Protein AF-A0A966MU13-F1 (afdb_monomer_lite)

Structure (mmCIF, N/CA/C/O backbone):
data_AF-A0A966MU13-F1
#
_entry.id   AF-A0A966MU13-F1
#
loop_
_atom_site.group_PDB
_atom_site.id
_atom_site.type_symbol
_atom_site.label_atom_id
_atom_site.label_alt_id
_atom_site.label_comp_id
_atom_site.label_asym_id
_atom_site.label_entity_id
_atom_site.label_seq_id
_atom_site.pdbx_PDB_ins_code
_atom_site.Cartn_x
_atom_site.Cartn_y
_atom_site.Cartn_z
_atom_site.occupancy
_atom_site.B_iso_or_equiv
_atom_site.auth_seq_id
_atom_site.auth_comp_id
_atom_site.auth_asym_id
_atom_site.auth_atom_id
_atom_site.pdbx_PDB_model_num
ATOM 1 N N . MET A 1 1 ? -17.082 -13.793 12.383 1.00 62.59 1 MET A N 1
ATOM 2 C CA . MET A 1 1 ? -17.218 -13.361 10.971 1.00 62.59 1 MET A CA 1
ATOM 3 C C . MET A 1 1 ? -15.947 -12.634 10.567 1.00 62.59 1 MET A C 1
ATOM 5 O O . MET A 1 1 ? -15.494 -11.806 11.346 1.00 62.59 1 MET A O 1
ATOM 9 N N . ILE A 1 2 ? -15.372 -12.931 9.400 1.00 74.94 2 ILE A N 1
ATOM 10 C CA . ILE A 1 2 ? -14.207 -12.192 8.886 1.00 74.94 2 ILE A CA 1
ATOM 11 C C . ILE A 1 2 ? -14.654 -10.865 8.249 1.00 74.94 2 ILE A C 1
ATOM 13 O O . ILE A 1 2 ? -15.708 -10.806 7.607 1.00 74.94 2 ILE A O 1
ATOM 17 N N . ARG A 1 3 ? -13.877 -9.792 8.441 1.00 84.19 3 ARG A N 1
ATOM 18 C CA . ARG A 1 3 ? -14.112 -8.486 7.805 1.00 84.19 3 ARG A CA 1
ATOM 19 C C . ARG A 1 3 ? -13.016 -8.155 6.806 1.00 84.19 3 ARG A C 1
ATOM 21 O O . ARG A 1 3 ? -11.870 -8.562 7.001 1.00 84.19 3 ARG A O 1
ATOM 28 N N . SER A 1 4 ? -13.377 -7.408 5.768 1.00 83.88 4 SER A N 1
ATOM 29 C CA . SER A 1 4 ? -12.479 -7.041 4.680 1.00 83.88 4 SER A CA 1
ATOM 30 C C . SER A 1 4 ? -12.717 -5.637 4.128 1.00 83.88 4 SER A C 1
ATOM 32 O O . SER A 1 4 ? -13.792 -5.053 4.294 1.00 83.88 4 SER A O 1
ATOM 34 N N . VAL A 1 5 ? -11.699 -5.118 3.442 1.00 85.38 5 VAL A N 1
ATOM 35 C CA . VAL A 1 5 ? -11.746 -3.906 2.614 1.00 85.38 5 VAL A CA 1
ATOM 36 C C . VAL A 1 5 ? -11.287 -4.265 1.199 1.00 85.38 5 VAL A C 1
ATOM 38 O O . VAL A 1 5 ? -10.268 -4.935 1.029 1.00 85.38 5 VAL A O 1
ATOM 41 N N . GLY A 1 6 ? -12.048 -3.832 0.190 1.00 84.50 6 GLY A N 1
ATOM 42 C CA . GLY A 1 6 ? -11.679 -3.947 -1.221 1.00 84.50 6 GLY A CA 1
ATOM 43 C C . GLY A 1 6 ? -10.901 -2.719 -1.691 1.00 84.50 6 GLY A C 1
ATOM 44 O O . GLY A 1 6 ? -11.367 -1.591 -1.535 1.00 84.50 6 GLY A O 1
ATOM 45 N N . LEU A 1 7 ? -9.729 -2.950 -2.271 1.00 83.88 7 LEU A N 1
ATOM 46 C CA . LEU A 1 7 ? -8.768 -1.943 -2.712 1.00 83.88 7 LEU A CA 1
ATOM 47 C C . LEU A 1 7 ? -8.534 -2.077 -4.220 1.00 83.88 7 LEU A C 1
ATOM 49 O O . LEU A 1 7 ? -8.313 -3.190 -4.691 1.00 83.88 7 LEU A O 1
ATOM 53 N N . SER A 1 8 ? -8.583 -0.977 -4.974 1.00 83.50 8 SER A N 1
ATOM 54 C CA . SER A 1 8 ? -8.365 -0.977 -6.433 1.00 83.50 8 SER A CA 1
ATOM 55 C C . SER A 1 8 ? -7.561 0.227 -6.897 1.00 83.50 8 SER A C 1
ATOM 57 O O . SER A 1 8 ? -7.724 1.317 -6.354 1.00 83.50 8 SER A O 1
ATOM 59 N N . TRP A 1 9 ? -6.729 0.047 -7.918 1.00 80.69 9 TRP A N 1
ATOM 60 C CA . TRP A 1 9 ? -5.892 1.115 -8.462 1.00 80.69 9 TRP A CA 1
ATOM 61 C C . TRP A 1 9 ? -5.640 0.952 -9.963 1.00 80.69 9 TRP A C 1
ATOM 63 O O . TRP A 1 9 ? -5.705 -0.152 -10.513 1.00 80.69 9 TRP A O 1
ATOM 73 N N . SER A 1 10 ? -5.345 2.068 -10.630 1.00 73.31 10 SER A N 1
ATOM 74 C CA . SER A 1 10 ? -4.884 2.098 -12.020 1.00 73.31 10 SER A CA 1
ATOM 75 C C . SER A 1 10 ? -3.371 1.856 -12.126 1.00 73.31 10 SER A C 1
ATOM 77 O O . SER A 1 10 ? -2.639 1.873 -11.138 1.00 73.31 10 SER A O 1
ATOM 79 N N . ILE A 1 11 ? -2.900 1.581 -13.346 1.00 64.75 11 ILE A N 1
ATOM 80 C CA . ILE A 1 11 ? -1.465 1.472 -13.659 1.00 64.75 11 ILE A CA 1
ATOM 81 C C . ILE A 1 11 ? -0.801 2.833 -13.398 1.00 64.75 11 ILE A C 1
ATOM 83 O O . ILE A 1 11 ? -1.421 3.851 -13.719 1.00 64.75 11 ILE A O 1
ATOM 87 N N . PRO A 1 12 ? 0.439 2.882 -12.876 1.00 63.91 12 PRO A N 1
ATOM 88 C CA . PRO A 1 12 ? 1.216 4.115 -12.841 1.00 63.91 12 PRO A CA 1
ATOM 89 C C . PRO A 1 12 ? 1.267 4.761 -14.229 1.00 63.91 12 PRO A C 1
ATOM 91 O O . PRO A 1 12 ? 1.473 4.073 -15.229 1.00 63.91 12 PRO A O 1
ATOM 94 N N . LEU A 1 13 ? 1.054 6.078 -14.288 1.00 55.28 13 LEU A N 1
ATOM 95 C CA . LEU A 1 13 ? 0.906 6.818 -15.549 1.00 55.28 13 LEU A CA 1
ATOM 96 C C . LEU A 1 13 ? 2.195 6.842 -16.383 1.00 55.28 13 LEU A C 1
ATOM 98 O O . LEU A 1 13 ? 2.126 6.976 -17.602 1.00 55.28 13 LEU A O 1
ATOM 102 N N . THR A 1 14 ? 3.354 6.667 -15.749 1.00 52.91 14 THR A N 1
ATOM 103 C CA . THR A 1 14 ? 4.662 6.702 -16.403 1.00 52.91 14 THR A CA 1
ATOM 104 C C . THR A 1 14 ? 5.655 5.816 -15.651 1.00 52.91 14 THR A C 1
ATOM 106 O O . THR A 1 14 ? 6.107 6.130 -14.552 1.00 52.91 14 THR A O 1
ATOM 109 N N . ALA A 1 15 ? 6.013 4.686 -16.259 1.00 53.28 15 ALA A N 1
ATOM 110 C CA . ALA A 1 15 ? 7.264 4.006 -15.953 1.00 53.28 15 ALA A CA 1
ATOM 111 C C . ALA A 1 15 ? 8.400 4.869 -16.520 1.00 53.28 15 ALA A C 1
ATOM 113 O O . ALA A 1 15 ? 8.396 5.153 -17.717 1.00 53.28 15 ALA A O 1
ATOM 114 N N . ASN A 1 16 ? 9.350 5.293 -15.685 1.00 53.62 16 ASN A N 1
ATOM 115 C CA . ASN A 1 16 ? 10.554 6.046 -16.067 1.00 53.62 16 ASN A CA 1
ATOM 116 C C . ASN A 1 16 ? 11.536 5.181 -16.892 1.00 53.62 16 ASN A C 1
ATOM 118 O O . ASN A 1 16 ? 12.713 5.080 -16.572 1.00 53.62 16 ASN A O 1
ATOM 122 N N . GLY A 1 17 ? 11.044 4.487 -17.919 1.00 56.97 17 GLY A N 1
ATOM 123 C CA . GLY A 1 17 ? 11.781 3.497 -18.707 1.00 56.97 17 GLY A CA 1
ATOM 124 C C . GLY A 1 17 ? 11.728 2.070 -18.149 1.00 56.97 17 GLY A C 1
ATOM 125 O O . GLY A 1 17 ? 11.704 1.135 -18.944 1.00 56.97 17 GLY A O 1
ATOM 126 N N . ASP A 1 18 ? 11.610 1.886 -16.827 1.00 65.81 18 ASP A N 1
ATOM 127 C CA . ASP A 1 18 ? 11.567 0.557 -16.192 1.00 65.81 18 ASP A CA 1
ATOM 128 C C . ASP A 1 18 ? 10.151 0.090 -15.839 1.00 65.81 18 ASP A C 1
ATOM 130 O O . ASP A 1 18 ? 9.391 0.778 -15.152 1.00 65.81 18 ASP A O 1
ATOM 134 N N . ALA A 1 19 ? 9.810 -1.127 -16.270 1.00 73.12 19 ALA A N 1
ATOM 135 C CA . ALA A 1 19 ? 8.507 -1.726 -16.018 1.00 73.12 19 ALA A CA 1
ATOM 136 C C . ALA A 1 19 ? 8.248 -1.934 -14.516 1.00 73.12 19 ALA A C 1
ATOM 138 O O . ALA A 1 19 ? 9.108 -2.394 -13.763 1.00 73.12 19 ALA A O 1
ATOM 139 N N . VAL A 1 20 ? 7.013 -1.651 -14.095 1.00 81.75 20 VAL A N 1
ATOM 140 C CA . VAL A 1 20 ? 6.535 -1.950 -12.740 1.00 81.75 20 VAL A CA 1
ATOM 141 C C . VAL A 1 20 ? 6.619 -3.459 -12.509 1.00 81.75 20 VAL A C 1
ATOM 143 O O . VAL A 1 20 ? 6.045 -4.233 -13.273 1.00 81.75 20 VAL A O 1
ATOM 146 N N . SER A 1 21 ? 7.314 -3.874 -11.452 1.00 86.38 21 SER A N 1
ATOM 147 C CA . SER A 1 21 ? 7.483 -5.272 -11.042 1.00 86.38 21 SER A CA 1
ATOM 148 C C . SER A 1 21 ? 6.444 -5.713 -10.004 1.00 86.38 21 SER A C 1
ATOM 150 O O . SER A 1 21 ? 6.120 -6.901 -9.916 1.00 86.38 21 SER A O 1
ATOM 152 N N . GLY A 1 22 ? 5.843 -4.770 -9.273 1.00 88.81 22 GLY A N 1
ATOM 153 C CA . GLY A 1 22 ? 4.826 -5.071 -8.271 1.00 88.81 22 GLY A CA 1
ATOM 154 C C . GLY A 1 22 ? 4.221 -3.850 -7.591 1.00 88.81 22 GLY A C 1
ATOM 155 O O . GLY A 1 22 ? 4.492 -2.711 -7.964 1.00 88.81 22 GLY A O 1
ATOM 156 N N . TYR A 1 23 ? 3.398 -4.112 -6.577 1.00 88.00 23 TYR A N 1
ATOM 157 C CA . TYR A 1 23 ? 2.781 -3.093 -5.730 1.00 88.00 23 TYR A CA 1
ATOM 158 C C . TYR A 1 23 ? 2.896 -3.464 -4.259 1.00 88.00 23 TYR A C 1
ATOM 160 O O . TYR A 1 23 ? 2.656 -4.612 -3.893 1.00 88.00 23 TYR A O 1
ATOM 168 N N . GLU A 1 24 ? 3.185 -2.491 -3.406 1.00 92.44 24 GLU A N 1
ATOM 169 C CA . GLU A 1 24 ? 3.069 -2.641 -1.958 1.00 92.44 24 GLU A CA 1
ATOM 170 C C . GLU A 1 24 ? 1.788 -1.985 -1.460 1.00 92.44 24 GLU A C 1
ATOM 172 O O . GLU A 1 24 ? 1.526 -0.816 -1.750 1.00 92.44 24 GLU A O 1
ATOM 177 N N . VAL A 1 25 ? 1.020 -2.723 -0.660 1.00 92.19 25 VAL A N 1
ATOM 178 C CA . VAL A 1 25 ? -0.149 -2.189 0.042 1.00 92.19 25 VAL A CA 1
ATOM 179 C C . VAL A 1 25 ? 0.250 -1.877 1.474 1.00 92.19 25 VAL A C 1
ATOM 181 O O . VAL A 1 25 ? 0.712 -2.756 2.208 1.00 92.19 25 VAL A O 1
ATOM 184 N N . TRP A 1 26 ? 0.036 -0.630 1.875 1.00 94.25 26 TRP A N 1
ATOM 185 C CA . TRP A 1 26 ? 0.341 -0.140 3.211 1.00 94.25 26 TRP A CA 1
ATOM 186 C C . TRP A 1 26 ? -0.940 0.224 3.952 1.00 94.25 26 TRP A C 1
ATOM 188 O O . TRP A 1 26 ? -1.905 0.694 3.350 1.00 94.25 26 TRP A O 1
ATOM 198 N N . GLN A 1 27 ? -0.943 0.004 5.264 1.00 94.94 27 GLN A N 1
ATOM 199 C CA . GLN A 1 27 ? -2.089 0.225 6.139 1.00 94.94 27 GLN A CA 1
ATOM 200 C C . GLN A 1 27 ? -1.682 0.986 7.396 1.00 94.94 27 GLN A C 1
ATOM 202 O O . GLN A 1 27 ? -0.615 0.750 7.949 1.00 94.94 27 GLN A O 1
ATOM 207 N N . SER A 1 28 ? -2.585 1.828 7.886 1.00 94.38 28 SER A N 1
ATOM 208 C CA . SER A 1 28 ? -2.509 2.459 9.198 1.00 94.38 28 SER A CA 1
ATOM 209 C C . SER A 1 28 ? -3.867 2.413 9.908 1.00 94.38 28 SER A C 1
ATOM 211 O O . SER A 1 28 ? -4.920 2.488 9.269 1.00 94.38 28 SER A O 1
ATOM 213 N N . THR A 1 29 ? -3.839 2.298 11.236 1.00 92.25 29 THR A N 1
ATOM 214 C CA . THR A 1 29 ? -5.016 2.401 12.119 1.00 92.25 29 THR A CA 1
ATOM 215 C C . THR A 1 29 ? -5.140 3.758 12.812 1.00 92.25 29 THR A C 1
ATOM 217 O O . THR A 1 29 ? -6.184 4.045 13.386 1.00 92.25 29 THR A O 1
ATOM 220 N N . ASP A 1 30 ? -4.088 4.578 12.785 1.00 91.38 30 ASP A N 1
ATOM 221 C CA . ASP A 1 30 ? -4.021 5.903 13.421 1.00 91.38 30 ASP A CA 1
ATOM 222 C C . ASP A 1 30 ? -3.860 7.047 12.398 1.00 91.38 30 ASP A C 1
ATOM 224 O O . ASP A 1 30 ? -3.741 8.214 12.764 1.00 91.38 30 ASP A O 1
ATOM 228 N N . GLY A 1 31 ? -3.837 6.713 11.104 1.00 88.50 31 GLY A N 1
ATOM 229 C CA . GLY A 1 31 ? -3.631 7.646 9.998 1.00 88.50 31 GLY A CA 1
ATOM 230 C C . GLY A 1 31 ? -2.202 8.175 9.856 1.00 88.50 31 GLY A C 1
ATOM 231 O O . GLY A 1 31 ? -1.961 8.951 8.936 1.00 88.50 31 GLY A O 1
ATOM 232 N N . THR A 1 32 ? -1.270 7.759 10.718 1.00 89.56 32 THR A N 1
ATOM 233 C CA . THR A 1 32 ? 0.083 8.329 10.813 1.00 89.56 32 THR A CA 1
ATOM 234 C C . THR A 1 32 ? 1.160 7.259 10.643 1.00 89.56 32 THR A C 1
ATOM 236 O O . THR A 1 32 ? 2.058 7.404 9.818 1.00 89.56 32 THR A O 1
ATOM 239 N N . ASN A 1 33 ? 1.056 6.152 11.377 1.00 92.56 33 ASN A N 1
ATOM 240 C CA . ASN A 1 33 ? 2.004 5.047 11.342 1.00 92.56 33 ASN A CA 1
ATOM 241 C C . ASN A 1 33 ? 1.506 3.974 10.376 1.00 92.56 33 ASN A C 1
ATOM 243 O O . ASN A 1 33 ? 0.521 3.285 10.651 1.00 92.56 33 ASN A O 1
ATOM 247 N N . PHE A 1 34 ? 2.186 3.841 9.236 1.00 94.31 34 PHE A N 1
ATOM 248 C CA . PHE A 1 34 ? 1.849 2.853 8.215 1.00 94.31 34 PHE A CA 1
ATOM 249 C C . PHE A 1 34 ? 2.792 1.654 8.259 1.00 94.31 34 PHE A C 1
ATOM 251 O O . PHE A 1 34 ? 4.009 1.811 8.339 1.00 94.31 34 PHE A O 1
ATOM 258 N N . SER A 1 35 ? 2.232 0.454 8.123 1.00 95.00 35 SER A N 1
ATOM 259 C CA . SER A 1 35 ? 2.975 -0.793 7.954 1.00 95.00 35 SER A CA 1
ATOM 260 C C . SER A 1 35 ? 2.607 -1.473 6.636 1.00 95.00 35 SER A C 1
ATOM 262 O O . SER A 1 35 ? 1.481 -1.357 6.138 1.00 95.00 35 SER A O 1
ATOM 264 N N . ARG A 1 36 ? 3.577 -2.171 6.036 1.00 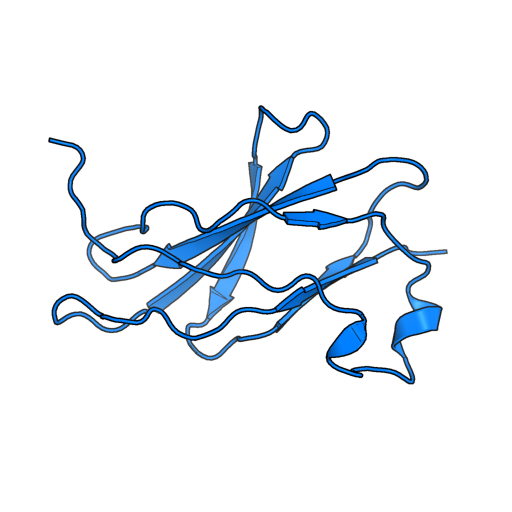95.25 36 ARG A N 1
ATOM 265 C CA . ARG A 1 36 ? 3.348 -2.934 4.808 1.00 95.25 36 ARG A CA 1
ATOM 266 C C . ARG A 1 36 ? 2.556 -4.190 5.135 1.00 95.25 36 ARG A C 1
ATOM 268 O O . ARG A 1 36 ? 2.989 -5.010 5.939 1.00 95.25 36 ARG A O 1
ATOM 275 N N . VAL A 1 37 ? 1.428 -4.355 4.459 1.00 94.19 37 VAL A N 1
ATOM 276 C CA . VAL A 1 37 ? 0.542 -5.508 4.631 1.00 94.19 37 VAL A CA 1
ATOM 277 C C . VAL A 1 37 ? 0.918 -6.628 3.675 1.00 94.19 37 VAL A C 1
ATOM 279 O O . VAL A 1 37 ? 0.946 -7.797 4.050 1.00 94.19 37 VAL A O 1
ATOM 282 N N . THR A 1 38 ? 1.189 -6.280 2.418 1.00 93.88 38 THR A N 1
ATOM 283 C CA . THR A 1 38 ? 1.505 -7.260 1.382 1.00 93.88 38 THR A CA 1
ATOM 284 C C . THR A 1 38 ? 2.236 -6.622 0.204 1.00 93.88 38 THR A C 1
ATOM 286 O O . THR A 1 38 ? 2.203 -5.400 0.022 1.00 93.88 38 THR A O 1
ATOM 289 N N . THR A 1 39 ? 2.854 -7.481 -0.603 1.00 93.12 39 THR A N 1
ATOM 290 C CA . THR A 1 39 ? 3.445 -7.152 -1.897 1.00 93.12 39 THR A CA 1
ATOM 291 C C . THR A 1 39 ? 2.770 -8.010 -2.964 1.00 93.12 39 THR A C 1
ATOM 293 O O . THR A 1 39 ? 2.645 -9.224 -2.814 1.00 93.12 39 THR A O 1
ATOM 296 N N . LEU A 1 40 ? 2.314 -7.372 -4.036 1.00 90.38 40 LEU A N 1
ATOM 297 C CA . LEU A 1 40 ? 1.516 -7.965 -5.104 1.00 90.38 40 LEU A CA 1
ATOM 298 C C . LEU A 1 40 ? 2.266 -7.887 -6.433 1.00 90.38 40 LEU A C 1
ATOM 300 O O . LEU A 1 40 ? 3.060 -6.974 -6.653 1.00 90.38 40 LEU A O 1
ATOM 304 N N . ALA A 1 41 ? 1.980 -8.821 -7.338 1.00 88.81 41 ALA A N 1
ATOM 305 C CA . ALA A 1 41 ? 2.566 -8.828 -8.675 1.00 88.81 41 ALA A CA 1
ATOM 306 C C . ALA A 1 41 ? 2.100 -7.629 -9.522 1.00 88.81 41 ALA A C 1
ATOM 308 O O . ALA A 1 41 ? 0.996 -7.109 -9.344 1.00 88.81 41 ALA A O 1
ATOM 309 N N . ALA A 1 42 ? 2.910 -7.244 -10.513 1.00 84.56 42 ALA A N 1
ATOM 310 C CA . ALA A 1 42 ? 2.633 -6.135 -11.431 1.00 84.56 42 ALA A CA 1
ATOM 311 C C . ALA A 1 42 ? 1.303 -6.238 -12.196 1.00 84.56 42 ALA A C 1
ATOM 313 O O . ALA A 1 42 ? 0.789 -5.225 -12.673 1.00 84.56 42 ALA A O 1
ATOM 314 N N . THR A 1 43 ? 0.741 -7.439 -12.337 1.00 82.12 43 THR A N 1
ATOM 315 C CA . THR A 1 43 ? -0.529 -7.695 -13.036 1.00 82.12 43 THR A CA 1
ATOM 316 C C . THR A 1 43 ? -1.760 -7.450 -12.166 1.00 82.12 43 THR A C 1
ATOM 318 O O . THR A 1 43 ? -2.867 -7.339 -12.690 1.00 82.12 43 THR A O 1
ATOM 321 N N . VAL A 1 44 ? -1.595 -7.325 -10.846 1.00 83.44 44 VAL A N 1
ATOM 322 C CA . VAL A 1 44 ? -2.707 -7.125 -9.915 1.00 83.44 44 VAL A CA 1
ATOM 323 C C . VAL A 1 44 ? -3.183 -5.671 -9.964 1.00 83.44 44 VAL A C 1
ATOM 325 O O . VAL A 1 44 ? -2.386 -4.730 -9.973 1.00 83.44 44 VAL A O 1
ATOM 328 N N . ARG A 1 45 ? -4.505 -5.484 -10.017 1.00 78.88 45 ARG A N 1
ATOM 329 C CA . ARG A 1 45 ? -5.178 -4.166 -10.015 1.00 78.88 45 ARG A CA 1
ATOM 330 C C . ARG A 1 45 ? -6.199 -4.006 -8.892 1.00 78.88 45 ARG A C 1
ATOM 332 O O . ARG A 1 45 ? -6.755 -2.929 -8.702 1.00 78.88 45 ARG A O 1
ATOM 339 N N . ALA A 1 46 ? -6.458 -5.092 -8.173 1.00 82.06 46 ALA A N 1
ATOM 340 C CA . ALA A 1 46 ? -7.434 -5.162 -7.108 1.00 82.06 46 ALA A CA 1
ATOM 341 C C . ALA A 1 46 ? -6.957 -6.139 -6.033 1.00 82.06 46 ALA A C 1
ATOM 343 O O . ALA A 1 46 ? -6.400 -7.191 -6.346 1.00 82.06 46 ALA A O 1
ATOM 344 N N . TYR A 1 47 ? -7.207 -5.805 -4.772 1.00 84.00 47 TYR A N 1
ATOM 345 C CA . TYR A 1 47 ? -6.867 -6.642 -3.632 1.00 84.00 47 TYR A CA 1
ATOM 346 C C . TYR A 1 47 ? -7.938 -6.542 -2.546 1.00 84.00 47 TYR A C 1
ATOM 348 O O . TYR A 1 47 ? -8.430 -5.459 -2.237 1.00 84.00 47 TYR A O 1
ATOM 356 N N . ALA A 1 48 ? -8.301 -7.680 -1.959 1.00 86.19 48 ALA A N 1
ATOM 357 C CA . ALA A 1 48 ? -9.210 -7.740 -0.824 1.00 86.19 48 ALA A CA 1
ATOM 358 C C . ALA A 1 48 ? -8.405 -8.030 0.444 1.00 86.19 48 ALA A C 1
ATOM 360 O O . ALA A 1 48 ? -7.953 -9.155 0.655 1.00 86.19 48 ALA A O 1
ATOM 361 N N . LEU A 1 49 ? -8.244 -7.020 1.298 1.00 86.94 49 LEU A N 1
ATOM 362 C CA . LEU A 1 49 ? -7.584 -7.197 2.584 1.00 86.94 49 LEU A CA 1
ATOM 363 C C . LEU A 1 49 ? -8.592 -7.711 3.611 1.00 86.94 49 LEU A C 1
ATOM 365 O O . LEU A 1 49 ? -9.528 -6.995 3.961 1.00 86.94 49 LEU A O 1
ATOM 369 N N . SER A 1 50 ? -8.402 -8.939 4.089 1.00 86.50 50 SER A N 1
ATOM 370 C CA . SER A 1 50 ? -9.248 -9.597 5.092 1.00 86.50 50 SER A CA 1
ATOM 371 C C . SER A 1 50 ? -8.621 -9.616 6.489 1.00 86.50 50 SER A C 1
ATOM 373 O O . SER A 1 50 ? -7.438 -9.346 6.650 1.00 86.50 50 SER A O 1
ATOM 375 N N . GLY A 1 51 ? -9.404 -10.009 7.498 1.00 84.38 51 GLY A N 1
ATOM 376 C CA . GLY A 1 51 ? -8.916 -10.193 8.872 1.00 84.38 51 GLY A CA 1
ATOM 377 C C . GLY A 1 51 ? -8.880 -8.905 9.696 1.00 84.38 51 GLY A C 1
ATOM 378 O O . GLY A 1 51 ? -8.197 -8.844 10.710 1.00 84.38 51 GLY A O 1
ATOM 379 N N . LEU A 1 52 ? -9.614 -7.876 9.267 1.00 86.06 52 LEU A N 1
ATOM 380 C CA . LEU A 1 52 ? -9.634 -6.572 9.929 1.00 86.06 52 LEU A CA 1
ATOM 381 C C . LEU A 1 52 ? -10.603 -6.546 11.120 1.00 86.06 52 LEU A C 1
ATOM 383 O O . LEU A 1 52 ? -11.646 -7.208 11.113 1.00 86.06 52 LEU A O 1
ATOM 387 N N . SER A 1 53 ? -10.287 -5.736 12.128 1.00 86.19 53 SER A N 1
ATOM 388 C CA . SER A 1 53 ? -11.125 -5.564 13.317 1.00 86.19 53 SER A CA 1
ATOM 389 C C . SER A 1 53 ? -12.346 -4.686 13.027 1.00 86.19 53 SER A C 1
ATOM 391 O O . SER A 1 53 ? -12.341 -3.824 12.147 1.00 86.19 53 SER A O 1
ATOM 393 N N . SER A 1 54 ? -13.436 -4.905 13.766 1.00 77.00 54 SER A N 1
ATOM 394 C CA . SER A 1 54 ? -14.638 -4.071 13.673 1.00 77.00 54 SER A CA 1
ATOM 395 C C . SER A 1 54 ? -14.433 -2.700 14.317 1.00 77.00 54 SER A C 1
ATOM 397 O O . SER A 1 54 ? -13.838 -2.614 15.384 1.00 77.00 54 SER A O 1
ATOM 399 N N . GLY A 1 55 ? -15.021 -1.657 13.725 1.00 69.94 55 GLY A N 1
ATOM 400 C CA . GLY A 1 55 ? -15.195 -0.350 14.375 1.00 69.94 55 GLY A CA 1
ATOM 401 C C . GLY A 1 55 ? -14.071 0.666 14.150 1.00 69.94 55 GLY A C 1
ATOM 402 O O . GLY A 1 55 ? -14.249 1.822 14.511 1.00 69.94 55 GLY A O 1
ATOM 403 N N . GLY A 1 56 ? -12.962 0.272 13.518 1.00 81.88 56 GLY A N 1
ATOM 404 C CA . GLY A 1 56 ? -11.884 1.187 13.134 1.00 81.88 56 GLY A CA 1
ATOM 405 C C . GLY A 1 56 ? -12.015 1.696 11.698 1.00 81.88 56 GLY A C 1
ATOM 406 O O . GLY A 1 56 ? -12.389 0.943 10.794 1.00 81.88 56 GLY A O 1
ATOM 407 N N . THR A 1 57 ? -11.669 2.964 11.484 1.00 88.69 57 THR A N 1
ATOM 408 C CA . THR A 1 57 ? -11.327 3.478 10.153 1.00 88.69 57 THR A CA 1
ATOM 409 C C . THR A 1 57 ? -9.874 3.120 9.882 1.00 88.69 57 THR A C 1
ATOM 411 O O . THR A 1 57 ? -9.003 3.423 10.691 1.00 88.69 57 THR A O 1
ATOM 414 N N . TYR A 1 58 ? -9.618 2.473 8.753 1.00 91.06 58 TYR A N 1
ATOM 415 C CA . TYR A 1 58 ? -8.268 2.155 8.312 1.00 91.06 58 TYR A CA 1
ATOM 416 C C . TYR A 1 58 ? -7.875 3.085 7.175 1.00 91.06 58 TYR A C 1
ATOM 418 O O . TYR A 1 58 ? -8.685 3.345 6.284 1.00 91.06 58 TYR A O 1
ATOM 426 N N . SER A 1 59 ? -6.632 3.545 7.204 1.00 92.81 59 SER A N 1
ATOM 427 C CA . SER A 1 59 ? -6.017 4.326 6.137 1.00 92.81 59 SER A CA 1
ATOM 428 C C . SER A 1 59 ? -5.122 3.427 5.302 1.00 92.81 59 SER A C 1
ATOM 430 O O . SER A 1 59 ? -4.400 2.591 5.844 1.00 92.81 59 SER A O 1
ATOM 432 N N . PHE A 1 60 ? -5.142 3.614 3.990 1.00 92.19 60 PHE A N 1
ATOM 433 C CA . PHE A 1 60 ? -4.364 2.829 3.044 1.00 92.19 60 PHE A CA 1
ATOM 434 C C . PHE A 1 60 ? -3.688 3.734 2.027 1.00 92.19 60 PHE A C 1
ATOM 436 O O . PHE A 1 60 ? -4.256 4.751 1.636 1.00 92.19 60 PHE A O 1
ATOM 443 N N . TYR A 1 61 ? -2.523 3.316 1.547 1.00 91.06 61 TYR A N 1
ATOM 444 C CA . TYR A 1 61 ? -1.927 3.809 0.307 1.00 91.06 61 TYR A CA 1
ATOM 445 C C . TYR A 1 61 ? -1.249 2.650 -0.426 1.00 91.06 61 TYR A C 1
ATOM 447 O O . TYR A 1 61 ? -0.987 1.589 0.155 1.00 91.06 61 TYR A O 1
ATOM 455 N N . VAL A 1 62 ? -0.952 2.861 -1.705 1.00 89.44 62 VAL A N 1
ATOM 456 C CA . VAL A 1 62 ? -0.227 1.907 -2.546 1.00 89.44 62 VAL A CA 1
ATOM 4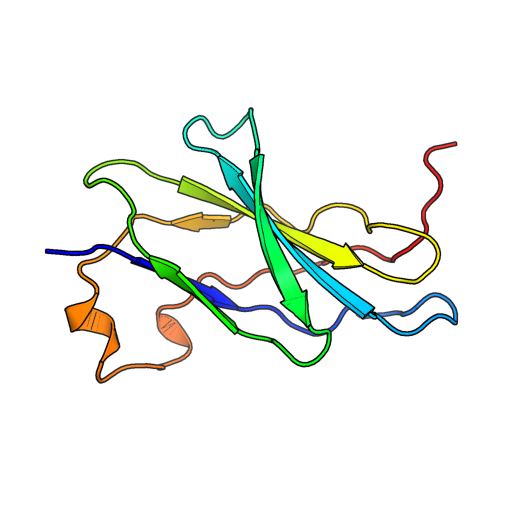57 C C . VAL A 1 62 ? 1.056 2.551 -3.061 1.00 89.44 62 VAL A C 1
ATOM 459 O O . VAL A 1 62 ? 1.071 3.733 -3.403 1.00 89.44 62 VAL A O 1
ATOM 462 N N . LYS A 1 63 ? 2.134 1.769 -3.119 1.00 87.06 63 LYS A N 1
ATOM 463 C CA . LYS A 1 63 ? 3.378 2.122 -3.818 1.00 87.06 63 LYS A CA 1
ATOM 464 C C . LYS A 1 63 ? 3.601 1.156 -4.972 1.00 87.06 63 LYS A C 1
ATOM 466 O O . LYS A 1 63 ? 3.330 -0.034 -4.825 1.00 87.06 63 LYS A O 1
ATOM 471 N N . ALA A 1 64 ? 4.093 1.646 -6.102 1.00 85.62 64 ALA A N 1
ATOM 472 C CA . ALA A 1 64 ? 4.598 0.796 -7.175 1.00 85.62 64 ALA A CA 1
ATOM 473 C C . ALA A 1 64 ? 6.054 0.402 -6.893 1.00 85.62 64 ALA A C 1
ATOM 475 O O . ALA A 1 64 ? 6.788 1.158 -6.263 1.00 85.62 64 ALA A O 1
ATOM 476 N N . LEU A 1 65 ? 6.462 -0.775 -7.360 1.00 85.75 65 LEU A N 1
ATOM 477 C CA . LEU A 1 65 ? 7.828 -1.292 -7.266 1.00 85.75 65 LEU A CA 1
ATOM 478 C C . LEU A 1 65 ? 8.423 -1.473 -8.664 1.00 85.75 65 LEU A C 1
ATOM 480 O O . LEU A 1 65 ? 7.706 -1.869 -9.583 1.00 85.75 65 LEU A O 1
ATOM 484 N N . ASN A 1 66 ? 9.727 -1.254 -8.811 1.00 82.38 66 ASN A N 1
ATOM 485 C CA . ASN A 1 66 ? 10.526 -1.690 -9.959 1.00 82.38 66 ASN A CA 1
ATOM 486 C C . ASN A 1 66 ? 11.889 -2.247 -9.488 1.00 82.38 66 ASN A C 1
ATOM 488 O O . ASN A 1 66 ? 12.074 -2.540 -8.307 1.00 82.38 66 ASN A O 1
ATOM 492 N N . SER A 1 67 ? 12.827 -2.436 -10.417 1.00 78.06 67 SER A N 1
ATOM 493 C CA . SER A 1 67 ? 14.213 -2.858 -10.152 1.00 78.06 67 SER A CA 1
ATOM 494 C C . SER A 1 67 ? 15.029 -1.860 -9.318 1.00 78.06 67 SER A C 1
ATOM 496 O O . SER A 1 67 ? 15.981 -2.272 -8.662 1.00 78.06 67 SER A O 1
ATOM 498 N N . ILE A 1 68 ? 14.670 -0.574 -9.344 1.00 79.69 68 ILE A N 1
ATOM 499 C CA . ILE A 1 68 ? 15.345 0.521 -8.632 1.00 79.69 68 ILE A CA 1
ATOM 500 C C . ILE A 1 68 ? 14.818 0.630 -7.195 1.00 79.69 68 ILE A C 1
ATOM 502 O O . ILE A 1 68 ? 15.594 0.818 -6.262 1.00 79.69 68 ILE A O 1
ATOM 506 N N . GLY A 1 69 ? 13.504 0.494 -6.994 1.00 81.50 69 GLY A N 1
ATOM 507 C CA . GLY A 1 69 ? 12.892 0.605 -5.673 1.00 81.50 69 GLY A CA 1
ATOM 508 C C . GLY A 1 69 ? 11.387 0.859 -5.701 1.00 81.50 69 GLY A C 1
ATOM 509 O O . GLY A 1 69 ? 10.692 0.496 -6.650 1.00 81.50 69 GLY A O 1
ATOM 510 N N . ALA A 1 70 ? 10.879 1.460 -4.622 1.00 84.19 70 ALA A N 1
ATOM 511 C CA . ALA A 1 70 ? 9.473 1.828 -4.477 1.00 84.19 70 ALA A CA 1
ATOM 512 C C . ALA A 1 70 ? 9.214 3.278 -4.908 1.00 84.19 70 ALA A C 1
ATOM 514 O O . ALA A 1 70 ? 10.058 4.148 -4.714 1.00 84.19 70 ALA A O 1
ATOM 515 N N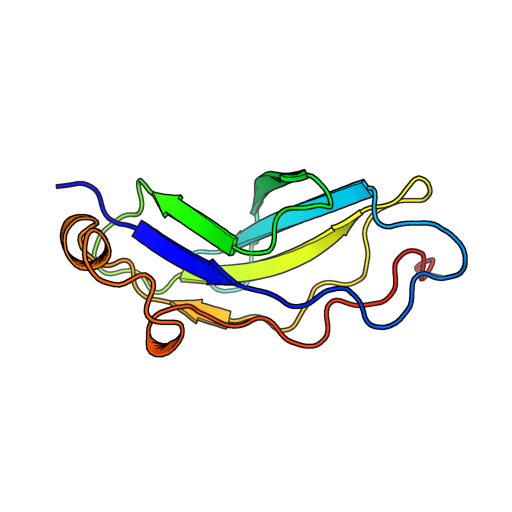 . SER A 1 71 ? 8.027 3.550 -5.446 1.00 83.25 71 SER A N 1
ATOM 516 C CA . SER A 1 71 ? 7.566 4.904 -5.756 1.00 83.25 71 SER A CA 1
ATOM 517 C C . SER A 1 71 ? 7.250 5.724 -4.501 1.00 83.25 71 SER A C 1
ATOM 519 O O . SER A 1 71 ? 7.077 5.190 -3.396 1.00 83.25 71 SER A O 1
ATOM 521 N N . ALA A 1 72 ? 7.019 7.024 -4.705 1.00 83.00 72 ALA A N 1
ATOM 522 C CA . ALA A 1 72 ? 6.236 7.824 -3.769 1.00 83.00 72 ALA A CA 1
ATOM 523 C C . ALA A 1 72 ? 4.855 7.168 -3.506 1.00 83.00 72 ALA A C 1
ATOM 525 O O . ALA A 1 72 ? 4.306 6.499 -4.396 1.00 83.00 72 ALA A O 1
ATOM 526 N N . PRO A 1 73 ? 4.293 7.306 -2.288 1.00 84.69 73 PRO A N 1
ATOM 527 C CA . PRO A 1 73 ? 2.972 6.768 -1.970 1.00 84.69 73 PRO A CA 1
ATOM 528 C C . PRO A 1 73 ? 1.882 7.414 -2.836 1.00 84.69 73 PRO A C 1
ATOM 530 O O . PRO A 1 73 ? 1.967 8.591 -3.179 1.00 84.69 73 PRO A O 1
ATOM 533 N N . SER A 1 74 ? 0.837 6.646 -3.157 1.00 85.12 74 SER A N 1
ATOM 534 C CA . SER A 1 74 ? -0.402 7.182 -3.731 1.00 85.12 74 SER A CA 1
ATOM 535 C C . SER A 1 74 ? -1.099 8.158 -2.780 1.00 85.12 74 SER A C 1
ATOM 537 O O . SER A 1 74 ? -0.705 8.320 -1.622 1.00 85.12 74 SER A O 1
ATOM 539 N N . ASN A 1 75 ? -2.236 8.714 -3.211 1.00 83.88 75 ASN A N 1
ATOM 540 C CA . ASN A 1 75 ? -3.155 9.322 -2.256 1.00 83.88 75 ASN A CA 1
ATOM 541 C C . ASN A 1 75 ? -3.549 8.310 -1.162 1.00 83.88 75 ASN A C 1
ATOM 543 O O . ASN A 1 75 ? -3.737 7.118 -1.430 1.00 83.88 75 ASN A O 1
ATOM 547 N N . THR A 1 76 ? -3.710 8.803 0.063 1.00 88.88 76 THR A N 1
ATOM 548 C CA . THR A 1 76 ? -4.254 8.002 1.159 1.00 88.88 76 THR A CA 1
ATOM 549 C C . THR A 1 76 ? -5.768 7.905 1.012 1.00 88.88 76 THR A C 1
ATOM 551 O O . THR A 1 76 ? -6.449 8.916 0.836 1.00 88.88 76 THR A O 1
ATOM 554 N N . VAL A 1 77 ? -6.307 6.693 1.120 1.00 87.94 77 VAL A N 1
ATOM 555 C CA . VAL A 1 77 ? -7.753 6.435 1.179 1.00 87.94 77 VAL A CA 1
ATOM 556 C C . VAL A 1 77 ? -8.115 5.866 2.540 1.00 87.94 77 VAL A C 1
ATOM 558 O O . VAL A 1 77 ? -7.337 5.120 3.132 1.00 87.94 77 VAL A O 1
ATOM 561 N N . THR A 1 78 ? -9.306 6.187 3.031 1.00 88.44 78 THR A N 1
ATOM 562 C CA . THR A 1 78 ? -9.829 5.626 4.277 1.00 88.44 78 THR A CA 1
ATOM 563 C C . THR A 1 78 ? -11.005 4.700 4.000 1.00 88.44 78 THR A C 1
ATOM 565 O O . THR A 1 78 ? -11.823 4.948 3.113 1.00 88.44 78 THR A O 1
ATOM 568 N N . ALA A 1 79 ? -11.089 3.601 4.747 1.00 87.12 79 ALA A N 1
ATOM 569 C CA . ALA A 1 79 ? -12.180 2.646 4.622 1.00 87.12 79 ALA A CA 1
ATOM 570 C C . ALA A 1 79 ? -12.502 1.970 5.956 1.00 87.12 79 ALA A C 1
ATOM 572 O O . ALA A 1 79 ? -11.626 1.702 6.780 1.00 87.12 79 ALA A O 1
ATOM 573 N N . GLN A 1 80 ? -13.781 1.648 6.142 1.00 87.56 80 GLN A N 1
ATOM 574 C CA . GLN A 1 80 ? -14.253 0.848 7.266 1.00 87.56 80 GLN A CA 1
ATOM 575 C C . GLN A 1 80 ? -14.446 -0.610 6.826 1.00 87.56 80 GLN A C 1
ATOM 577 O O . GLN A 1 80 ? -15.133 -0.850 5.826 1.00 87.56 80 GLN A O 1
ATOM 582 N N . PRO A 1 81 ? -13.902 -1.602 7.556 1.00 86.25 81 PRO A N 1
ATOM 583 C 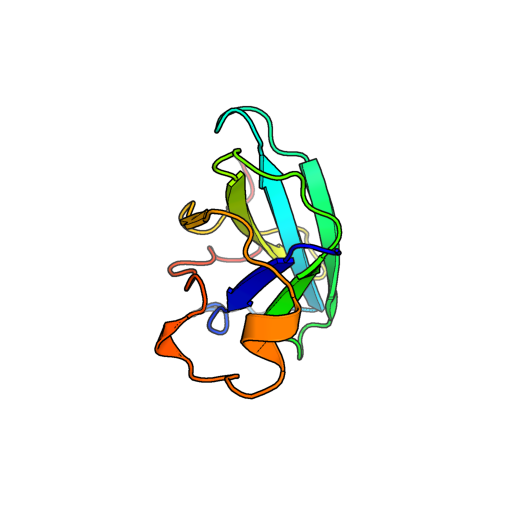CA . PRO A 1 81 ? -14.021 -3.000 7.171 1.00 86.25 81 PRO A CA 1
ATOM 584 C C . PRO A 1 81 ? -15.464 -3.481 7.228 1.00 86.25 81 PRO A C 1
ATOM 586 O O . PRO A 1 81 ? -16.141 -3.336 8.250 1.00 86.25 81 PRO A O 1
ATOM 589 N N . ARG A 1 82 ? -15.922 -4.124 6.156 1.00 81.69 82 ARG A N 1
ATOM 590 C CA . ARG A 1 82 ? -17.266 -4.711 6.067 1.00 81.69 82 ARG A CA 1
ATOM 591 C C . ARG A 1 82 ? -17.188 -6.226 6.210 1.00 81.69 82 ARG A C 1
ATOM 593 O O . ARG A 1 82 ? -16.130 -6.819 6.038 1.00 81.69 82 ARG A O 1
ATOM 600 N N . ILE A 1 83 ? -18.297 -6.862 6.574 1.00 79.12 83 ILE A N 1
ATOM 601 C CA . ILE A 1 83 ? -18.365 -8.326 6.691 1.00 79.12 83 ILE A CA 1
ATOM 602 C C . ILE A 1 83 ? -18.129 -8.933 5.300 1.00 79.12 83 ILE A C 1
ATOM 604 O O . ILE A 1 83 ? -18.798 -8.539 4.348 1.00 79.12 83 ILE A O 1
ATOM 608 N N . ALA A 1 84 ? -17.195 -9.885 5.184 1.00 62.06 84 ALA A N 1
ATOM 609 C CA . ALA A 1 84 ? -16.712 -10.397 3.893 1.00 62.06 84 ALA A CA 1
ATOM 610 C C . ALA A 1 84 ? -17.822 -10.985 2.995 1.00 62.06 84 ALA A C 1
ATOM 612 O O . ALA A 1 84 ? -17.732 -10.921 1.772 1.00 62.06 84 ALA A O 1
ATOM 613 N N . GLY A 1 85 ? -18.909 -11.487 3.594 1.00 55.72 85 GLY A N 1
ATOM 614 C CA . GLY A 1 85 ? -20.090 -11.985 2.877 1.00 55.72 85 GLY A CA 1
ATOM 615 C C . GLY A 1 85 ? -20.852 -10.926 2.067 1.00 55.72 85 GLY A C 1
ATOM 616 O O . GLY A 1 85 ? -21.619 -11.294 1.187 1.00 55.72 85 GLY A O 1
ATOM 617 N N . ALA A 1 86 ? -20.612 -9.629 2.296 1.00 52.94 86 ALA A N 1
ATOM 618 C CA . ALA A 1 86 ? -21.183 -8.548 1.488 1.00 52.94 86 ALA A CA 1
ATOM 619 C C . ALA A 1 86 ? -20.508 -8.391 0.108 1.00 52.94 86 ALA A C 1
ATOM 621 O O . ALA A 1 86 ? -21.034 -7.685 -0.747 1.00 52.94 86 ALA A O 1
ATOM 622 N N . PHE A 1 87 ? -19.360 -9.043 -0.121 1.00 54.25 87 PHE A N 1
ATOM 623 C CA . PHE A 1 87 ? -18.583 -8.914 -1.360 1.00 54.25 87 PHE A CA 1
ATOM 624 C C . PHE A 1 87 ? -18.708 -10.119 -2.303 1.00 54.25 87 PHE A C 1
ATOM 626 O O . PHE A 1 87 ? -18.349 -10.003 -3.472 1.00 54.25 87 PHE A O 1
ATOM 633 N N . LEU A 1 88 ? -19.262 -11.254 -1.851 1.00 48.00 88 LEU A N 1
ATOM 634 C CA . LEU A 1 88 ? -19.365 -12.486 -2.656 1.00 48.00 88 LEU A CA 1
ATOM 635 C C . LEU A 1 88 ? -20.376 -12.411 -3.820 1.00 48.00 88 LEU A C 1
ATOM 637 O O . LEU A 1 88 ? -20.451 -13.345 -4.609 1.00 48.00 88 LEU A O 1
ATOM 641 N N . GLY A 1 89 ? -21.111 -11.303 -3.964 1.00 45.16 89 GLY A N 1
ATOM 642 C CA . GLY A 1 89 ? -21.978 -11.032 -5.121 1.00 45.16 89 GLY A CA 1
ATOM 643 C C . GLY A 1 89 ? -21.692 -9.710 -5.840 1.00 45.16 89 GLY A C 1
ATOM 644 O O . GLY A 1 89 ? -22.356 -9.399 -6.823 1.00 45.16 89 GLY A O 1
ATOM 645 N N . ALA A 1 90 ? -20.727 -8.916 -5.367 1.00 44.09 90 ALA A N 1
ATOM 646 C CA . ALA A 1 90 ? -20.509 -7.562 -5.859 1.00 44.09 90 ALA A CA 1
ATOM 647 C C . ALA A 1 90 ? -19.019 -7.196 -5.853 1.00 44.09 90 ALA A C 1
ATOM 649 O O . ALA A 1 90 ? -18.564 -6.364 -5.072 1.00 44.09 90 ALA A O 1
ATOM 650 N N . MET A 1 91 ? -18.274 -7.714 -6.834 1.00 52.06 91 MET A N 1
ATOM 651 C CA . MET A 1 91 ? -17.188 -6.937 -7.455 1.00 52.06 91 MET A CA 1
ATOM 652 C C . MET A 1 91 ? -17.797 -5.824 -8.331 1.00 52.06 91 MET A C 1
ATOM 654 O O . MET A 1 91 ? -17.444 -5.644 -9.492 1.00 52.06 91 MET A O 1
ATOM 658 N N . THR A 1 92 ? -18.784 -5.093 -7.809 1.00 50.53 92 THR A N 1
ATOM 659 C CA . THR A 1 92 ? -19.241 -3.861 -8.439 1.00 50.53 92 THR A CA 1
ATOM 660 C C . THR A 1 92 ? -18.206 -2.815 -8.068 1.00 50.53 92 THR A C 1
ATOM 662 O O . THR A 1 92 ? -18.032 -2.517 -6.885 1.00 50.53 92 THR A O 1
ATOM 665 N N . TRP A 1 93 ? -17.522 -2.264 -9.065 1.00 50.41 93 TRP A N 1
ATOM 666 C CA . TRP A 1 93 ? -16.479 -1.243 -8.927 1.00 50.41 93 TRP A CA 1
ATOM 667 C C . TRP A 1 93 ? -16.825 -0.097 -7.947 1.00 50.41 93 TRP A C 1
ATOM 669 O O . TRP A 1 93 ? -15.927 0.504 -7.373 1.00 50.41 93 TRP A O 1
ATOM 679 N N . GLY A 1 94 ? -18.113 0.160 -7.678 1.00 49.59 94 GLY A N 1
ATOM 680 C CA . GLY A 1 94 ? -18.591 1.194 -6.751 1.00 49.59 94 GLY A CA 1
ATOM 681 C C . GLY A 1 94 ? -18.376 0.964 -5.244 1.00 49.59 94 GLY A C 1
ATOM 682 O O . GLY A 1 94 ? -18.643 1.884 -4.479 1.00 49.59 94 GLY A O 1
ATOM 683 N N . LEU A 1 95 ? -17.916 -0.211 -4.787 1.00 55.84 95 LEU A N 1
ATOM 684 C CA . LEU A 1 95 ? -17.655 -0.476 -3.352 1.00 55.84 95 LEU A CA 1
ATOM 685 C C . LEU A 1 95 ? -16.166 -0.558 -2.984 1.00 55.84 95 LEU A C 1
ATOM 687 O O . LEU A 1 95 ? -15.836 -0.822 -1.825 1.00 55.84 95 LEU A O 1
ATOM 691 N N . MET A 1 96 ? -15.269 -0.357 -3.949 1.00 60.06 96 MET A N 1
ATOM 692 C CA . MET A 1 96 ? -13.827 -0.395 -3.721 1.00 60.06 96 MET A CA 1
ATOM 693 C C . MET A 1 96 ? -13.288 1.003 -3.425 1.00 60.06 96 MET A C 1
ATOM 695 O O . MET A 1 96 ? -13.731 1.990 -4.010 1.00 60.06 96 MET A O 1
ATOM 699 N N . SER A 1 97 ? -12.294 1.091 -2.544 1.00 71.38 97 SER A N 1
ATOM 700 C CA . SER A 1 97 ? -11.502 2.313 -2.424 1.00 71.38 97 SER A CA 1
ATOM 701 C C . SER A 1 97 ? -10.575 2.415 -3.634 1.00 71.38 97 SER A C 1
ATOM 703 O O . SER A 1 97 ? -9.806 1.488 -3.910 1.00 71.38 97 SER A O 1
ATOM 705 N N . PHE A 1 98 ? -10.672 3.526 -4.363 1.00 71.44 98 PHE A N 1
ATOM 706 C CA . PHE A 1 98 ? -9.865 3.777 -5.552 1.00 71.44 98 PHE A CA 1
ATOM 707 C C . PHE A 1 98 ? -8.666 4.665 -5.221 1.00 71.44 98 PHE A C 1
ATOM 709 O O . PHE A 1 98 ? -8.835 5.773 -4.706 1.00 71.44 98 PHE A O 1
ATOM 716 N N . PHE A 1 99 ? -7.463 4.181 -5.527 1.00 68.88 99 PHE A N 1
ATOM 717 C CA . PHE A 1 99 ? -6.241 4.975 -5.422 1.00 68.88 99 PHE A CA 1
ATOM 718 C C . PHE A 1 99 ? -5.956 5.679 -6.748 1.00 68.88 99 PHE A C 1
ATOM 720 O O . PHE A 1 99 ? -5.928 5.051 -7.806 1.00 68.88 99 PHE A O 1
ATOM 727 N N . ASN A 1 100 ? -5.702 6.980 -6.663 1.00 63.69 100 ASN A N 1
ATOM 728 C CA . ASN A 1 100 ? -5.222 7.839 -7.732 1.00 63.69 100 ASN A CA 1
ATOM 729 C C . ASN A 1 100 ? -3.772 8.265 -7.462 1.00 63.69 100 ASN A C 1
ATOM 731 O O . ASN A 1 100 ? -3.328 8.343 -6.316 1.00 63.69 100 ASN A O 1
ATOM 735 N N . GLY A 1 101 ? -3.039 8.592 -8.528 1.00 57.06 101 GLY A N 1
ATOM 736 C CA . GLY A 1 101 ? -1.723 9.220 -8.399 1.00 57.06 101 GLY A CA 1
ATOM 737 C C . GLY A 1 101 ? -0.679 8.341 -7.711 1.00 57.06 101 GLY A C 1
ATOM 738 O O . GLY A 1 101 ? 0.090 8.849 -6.904 1.00 57.06 101 GLY A O 1
ATOM 739 N N . ILE A 1 102 ? -0.652 7.032 -7.999 1.00 60.06 102 ILE A N 1
ATOM 740 C CA . ILE A 1 102 ? 0.527 6.218 -7.666 1.00 60.06 102 ILE A CA 1
ATOM 741 C C . ILE A 1 102 ? 1.719 6.880 -8.368 1.00 60.06 102 ILE A C 1
ATOM 743 O O . ILE A 1 102 ? 1.736 6.957 -9.599 1.00 60.06 102 ILE A O 1
ATOM 747 N N . GLY A 1 103 ? 2.638 7.427 -7.566 1.00 54.72 103 GLY A N 1
ATOM 748 C CA . GLY A 1 103 ? 3.766 8.225 -8.037 1.00 54.72 103 GLY A CA 1
ATOM 749 C C . GLY A 1 103 ? 4.704 7.441 -8.949 1.00 54.72 103 GLY A C 1
ATOM 750 O O . GLY A 1 103 ? 4.637 6.211 -9.040 1.00 54.72 103 GLY A O 1
ATOM 751 N N . GLN A 1 104 ? 5.588 8.162 -9.634 1.00 55.62 104 GLN A N 1
ATOM 752 C CA . GLN A 1 104 ? 6.595 7.548 -10.491 1.00 55.62 104 GLN A CA 1
ATOM 753 C C . GLN A 1 104 ? 7.554 6.700 -9.649 1.00 55.62 104 GLN A C 1
ATOM 755 O O . GLN A 1 104 ? 7.822 6.983 -8.479 1.00 55.62 104 GLN A O 1
ATOM 760 N N . VAL A 1 105 ? 8.037 5.607 -10.233 1.00 54.62 105 VAL A N 1
ATOM 761 C CA . VAL A 1 105 ? 9.051 4.778 -9.584 1.00 54.62 105 VAL A CA 1
ATOM 762 C C . VAL A 1 105 ? 10.422 5.393 -9.866 1.00 54.62 105 VAL A C 1
ATOM 764 O O . VAL A 1 105 ? 10.753 5.622 -11.030 1.00 54.62 105 VAL A O 1
ATOM 767 N N . GLY A 1 106 ? 11.211 5.656 -8.820 1.00 51.69 106 GLY A N 1
ATOM 768 C CA . GLY A 1 106 ? 12.582 6.160 -8.958 1.00 51.69 106 GLY A CA 1
ATOM 769 C C . GLY A 1 106 ? 12.781 7.670 -8.801 1.00 51.69 106 GLY A C 1
ATOM 770 O O . GLY A 1 106 ? 13.802 8.166 -9.265 1.00 51.69 106 GLY A O 1
ATOM 771 N N . ASP A 1 107 ? 11.872 8.395 -8.141 1.00 45.12 107 ASP A N 1
ATOM 772 C CA . ASP A 1 107 ? 12.253 9.684 -7.552 1.00 45.12 107 ASP A CA 1
ATOM 773 C C . ASP A 1 107 ? 13.177 9.387 -6.359 1.00 45.12 107 ASP A C 1
A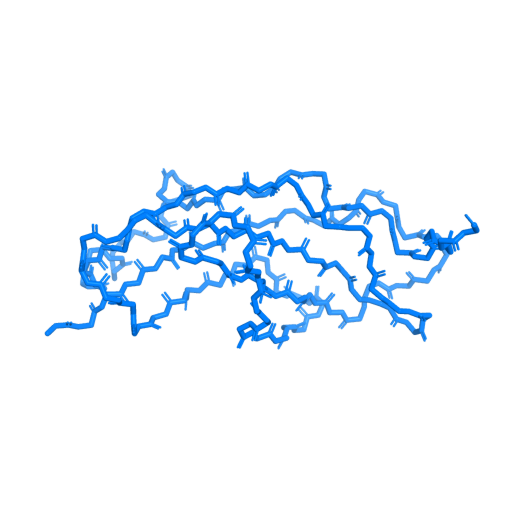TOM 775 O O . ASP A 1 107 ? 12.727 9.028 -5.269 1.00 45.12 107 ASP A O 1
ATOM 779 N N . ASP A 1 108 ? 14.484 9.430 -6.616 1.00 41.59 108 ASP A N 1
ATOM 780 C CA . ASP A 1 108 ? 15.521 9.488 -5.589 1.00 41.59 108 ASP A CA 1
ATOM 781 C C . ASP A 1 108 ? 15.167 10.611 -4.596 1.00 41.59 108 ASP A C 1
ATOM 783 O O . ASP A 1 108 ? 14.924 11.741 -5.037 1.00 41.59 108 ASP A O 1
ATOM 787 N N . PRO A 1 1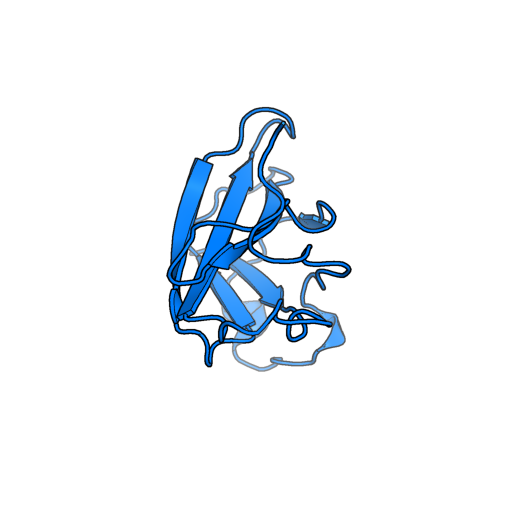09 ? 15.078 10.353 -3.277 1.00 44.72 109 PRO A N 1
ATOM 788 C CA . PRO A 1 109 ? 14.983 11.426 -2.304 1.00 44.72 109 PRO A CA 1
ATOM 789 C C . PRO A 1 109 ? 16.355 12.102 -2.211 1.00 44.72 109 PRO A C 1
ATOM 791 O O . PRO A 1 109 ? 17.146 11.781 -1.327 1.00 44.72 109 PRO A O 1
ATOM 794 N N . SER A 1 110 ? 16.639 13.013 -3.145 1.00 46.19 110 SER A N 1
ATOM 795 C CA . SER A 1 110 ? 17.770 13.940 -3.032 1.00 46.19 110 SER A CA 1
ATOM 796 C C . SER A 1 110 ? 17.644 14.803 -1.782 1.00 46.19 110 SER A C 1
ATOM 798 O O . SER A 1 110 ? 16.539 15.377 -1.610 1.00 46.19 110 SER A O 1
#

Sequence (110 aa):
MIRSVGLSWSIPLTANGDAVSGYEVWQSTDGTNFSRVTTLAATVRAYALSGLSSGGTYSFYVKALNSIGASAPSNTVTAQPRIAGAFLGAMTWGLMSFFNGIGQVGDDPS

pLDDT: mean 76.12, std 15.72, range [41.59, 95.25]

Secondary structure (DSSP, 8-state):
--EEEEEEEPPPS--SSSPP-EEEEEEESSSS--EEEEEEETT--EEEEE-PPTT--EEEEEEEE-SS-BPPP---EEE--EEGGGSTT---GGGSEEE---PPTT----

Foldseek 3Di:
DKWKAKAFEDQAPDAPPFQFQWKWKWKDQVQPDIDTDDIGGSPDGMDIGMRDDADTKMKMWMWTATPQGTFDTWDIDIDGIDDPVVPPVDPPVVRHDYTDCRDYPDPDPD

Radius of gyration: 14.29 Å; chains: 1; bounding box: 40×27×33 Å